Protein AF-A0AA39SUR6-F1 (afdb_monomer)

Nearest PDB structures (foldseek):
  2zfd-assembly1_A  TM=9.553E-01  e=1.545E-02  Arabidopsis thaliana

Organism: Acer saccharum (NCBI:txid4024)

Secondary structure (DSSP, 8-state):
---------------S----SHHHHHHHHHHHHHHHHHHHHHHHHHHTTS---------HHHHHHHHHTSSS-HHHHHHHHHHHHHHTTSS--SSS--HHHHHHHHHS-S-S--TTGGG-

Radius of gyration: 25.9 Å; Cα contacts (8 Å, |Δi|>4): 56; chains: 1; bounding box: 43×63×57 Å

InterPro domains:
  IPR011992 EF-hand domain pair [SSF47473] (65-110)
  IPR045198 Calcineurin B-like [PTHR23056] (44-120)

Structure (mmCIF, N/CA/C/O backbone):
data_AF-A0AA39SUR6-F1
#
_entry.id   AF-A0AA39SUR6-F1
#
loop_
_atom_site.group_PDB
_atom_site.id
_atom_site.type_symbol
_atom_site.label_atom_id
_atom_site.label_alt_id
_atom_site.label_comp_id
_atom_site.label_asym_id
_atom_sit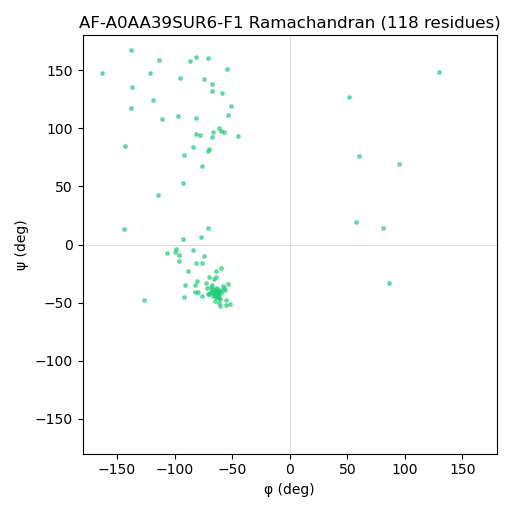e.label_entity_id
_atom_site.label_seq_id
_atom_site.pdbx_PDB_ins_code
_atom_site.Cartn_x
_atom_site.Cartn_y
_atom_site.Cartn_z
_atom_site.occupancy
_atom_site.B_iso_or_equiv
_atom_site.auth_seq_id
_atom_site.auth_comp_id
_atom_site.auth_asym_id
_atom_site.auth_atom_id
_atom_site.pdbx_PDB_model_num
ATOM 1 N N . MET A 1 1 ? -22.211 21.798 -31.154 1.00 34.69 1 MET A N 1
ATOM 2 C CA . MET A 1 1 ? -21.613 21.281 -29.903 1.00 34.69 1 MET A CA 1
ATOM 3 C C . MET A 1 1 ? -20.337 20.524 -30.267 1.00 34.69 1 MET A C 1
ATOM 5 O O . MET A 1 1 ? -20.265 19.318 -30.108 1.00 34.69 1 MET A O 1
ATOM 9 N N . ASP A 1 2 ? -19.435 21.100 -31.057 1.00 33.09 2 ASP A N 1
ATOM 10 C CA . ASP A 1 2 ? -18.495 22.212 -30.775 1.00 33.09 2 ASP A CA 1
ATOM 11 C C . ASP A 1 2 ? -17.136 21.639 -30.361 1.00 33.09 2 ASP A C 1
ATOM 13 O O . ASP A 1 2 ? -16.712 21.722 -29.213 1.00 33.09 2 ASP A O 1
ATOM 17 N N . SER A 1 3 ? -16.451 21.021 -31.323 1.00 35.50 3 SER A N 1
ATOM 18 C CA . SER A 1 3 ? -15.048 20.633 -31.186 1.00 35.50 3 SER A CA 1
ATOM 19 C C . SER A 1 3 ? -14.188 21.770 -31.723 1.00 35.50 3 SER A C 1
ATOM 21 O O . SER A 1 3 ? -13.699 21.729 -32.851 1.00 35.50 3 SER A O 1
ATOM 23 N N . ALA A 1 4 ? -14.052 22.822 -30.915 1.00 38.03 4 ALA A N 1
ATOM 24 C CA . ALA A 1 4 ? -13.029 23.833 -31.115 1.00 38.03 4 ALA A CA 1
ATOM 25 C C . ALA A 1 4 ? -11.671 23.168 -30.870 1.00 38.03 4 ALA A C 1
ATOM 27 O O . ALA A 1 4 ? -11.225 22.993 -29.737 1.00 38.03 4 ALA A O 1
ATOM 28 N N . ILE A 1 5 ? -11.044 22.747 -31.966 1.00 45.00 5 ILE A N 1
ATOM 29 C CA . ILE A 1 5 ? -9.604 22.544 -32.048 1.00 45.00 5 ILE A CA 1
ATOM 30 C C . ILE A 1 5 ? -9.009 23.898 -31.672 1.00 45.00 5 ILE A C 1
ATOM 32 O O . ILE A 1 5 ? -8.990 24.822 -32.483 1.00 45.00 5 ILE A O 1
ATOM 36 N N . ASN A 1 6 ? -8.629 24.047 -30.403 1.00 42.91 6 ASN A N 1
ATOM 37 C CA . ASN A 1 6 ? -7.922 25.223 -29.933 1.00 42.91 6 ASN A CA 1
ATOM 38 C C . ASN A 1 6 ? -6.549 25.200 -30.593 1.00 42.91 6 ASN A C 1
ATOM 40 O O . ASN A 1 6 ? -5.602 24.580 -30.118 1.00 42.91 6 ASN A O 1
ATOM 44 N N . SER A 1 7 ? -6.503 25.869 -31.737 1.00 41.19 7 SER A N 1
ATOM 45 C CA . SER A 1 7 ? -5.333 26.421 -32.380 1.00 41.19 7 SER A CA 1
ATOM 46 C C . SER A 1 7 ? -4.489 27.141 -31.333 1.00 41.19 7 SER A C 1
ATOM 48 O O . SER A 1 7 ? -4.691 28.321 -31.054 1.00 41.19 7 SER A O 1
ATOM 50 N N . PHE A 1 8 ? -3.517 26.432 -30.763 1.00 42.78 8 PHE A N 1
ATOM 51 C CA . PHE A 1 8 ? -2.367 27.053 -30.123 1.00 42.78 8 PHE A CA 1
ATOM 52 C C . PHE A 1 8 ? -1.425 27.524 -31.232 1.00 42.78 8 PHE A C 1
ATOM 54 O O . PHE A 1 8 ? -0.333 27.012 -31.451 1.00 42.78 8 PHE A O 1
ATOM 61 N N . THR A 1 9 ? -1.887 28.529 -31.977 1.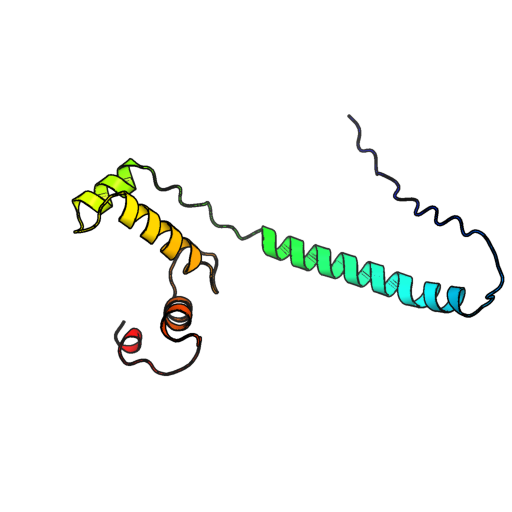00 37.56 9 THR A N 1
ATOM 62 C CA . THR A 1 9 ? -1.005 29.451 -32.681 1.00 37.56 9 THR A CA 1
ATOM 63 C C . THR A 1 9 ? -0.140 30.115 -31.621 1.00 37.56 9 THR A C 1
ATOM 65 O O . THR A 1 9 ? -0.573 31.048 -30.943 1.00 37.56 9 THR A O 1
ATOM 68 N N . PHE A 1 10 ? 1.073 29.600 -31.440 1.00 38.97 10 PHE A N 1
ATOM 69 C CA . PHE A 1 10 ? 2.097 30.226 -30.618 1.00 38.97 10 PHE A CA 1
ATOM 70 C C . PHE A 1 10 ? 2.569 31.497 -31.337 1.00 38.97 10 PHE A C 1
ATOM 72 O O . PHE A 1 10 ? 3.545 31.507 -32.083 1.00 38.97 10 PHE A O 1
ATOM 79 N N . SER A 1 11 ? 1.807 32.578 -31.164 1.00 35.69 11 SER A N 1
ATOM 80 C CA . SER A 1 11 ? 2.176 33.928 -31.585 1.00 35.69 11 SER A CA 1
ATOM 81 C C . SER A 1 11 ? 3.291 34.439 -30.673 1.00 35.69 11 SER A C 1
ATOM 83 O O . SER A 1 11 ? 3.046 35.191 -29.731 1.00 35.69 11 SER A O 1
ATOM 85 N N . TRP A 1 12 ? 4.530 34.028 -30.941 1.00 36.09 12 TRP A N 1
ATOM 86 C CA . TRP A 1 12 ? 5.703 34.672 -30.358 1.00 36.09 12 TRP A CA 1
ATOM 87 C C . TRP A 1 12 ? 6.065 35.892 -31.203 1.00 36.09 12 TRP A C 1
ATOM 89 O O . TRP A 1 12 ? 6.881 35.834 -32.122 1.00 36.09 12 TRP A O 1
ATOM 99 N N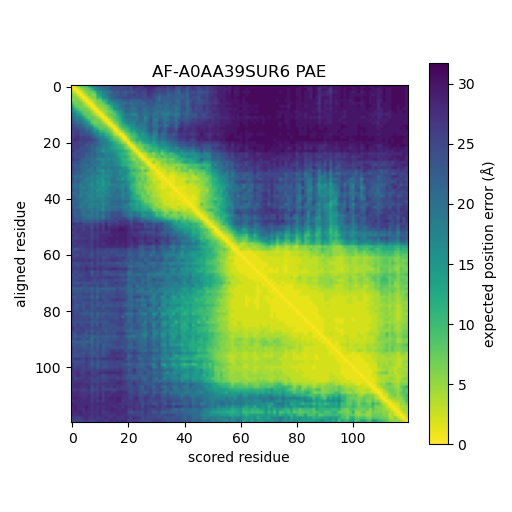 . GLN A 1 13 ? 5.396 37.011 -30.928 1.00 34.41 13 GLN A N 1
ATOM 100 C CA . GLN A 1 13 ? 5.734 38.288 -31.538 1.00 34.41 13 GLN A CA 1
ATOM 101 C C . GLN A 1 13 ? 6.961 38.856 -30.818 1.00 34.41 13 GLN A C 1
ATOM 103 O O . GLN A 1 13 ? 6.869 39.470 -29.758 1.00 34.41 13 GLN A O 1
ATOM 108 N N . SER A 1 14 ? 8.132 38.571 -31.388 1.00 34.06 14 SER A N 1
ATOM 109 C CA . SER A 1 14 ? 9.414 39.162 -31.014 1.00 34.06 14 SER A CA 1
ATOM 110 C C . SER A 1 14 ? 9.385 40.682 -31.164 1.00 34.06 14 SER A C 1
ATOM 112 O O . SER A 1 14 ? 9.076 41.190 -32.240 1.00 34.06 14 SER A O 1
ATOM 114 N N . SER A 1 15 ? 9.818 41.398 -30.128 1.00 30.12 15 SER A N 1
ATOM 115 C CA . SER A 1 15 ? 10.215 42.803 -30.239 1.00 30.12 15 SER A CA 1
ATOM 116 C C . SER A 1 15 ? 11.725 42.927 -30.032 1.00 30.12 15 SER A C 1
ATOM 118 O O . SER A 1 15 ? 12.189 42.768 -28.910 1.00 30.12 15 SER A O 1
ATOM 120 N N . SER A 1 16 ? 12.426 43.214 -31.143 1.00 36.56 16 SER A N 1
ATOM 121 C CA . SER A 1 16 ? 13.734 43.896 -31.305 1.00 36.56 16 SER A CA 1
ATOM 122 C C . SER A 1 16 ? 14.943 43.413 -30.477 1.00 36.56 16 SER A C 1
ATOM 124 O O . SER A 1 16 ? 14.906 43.426 -29.259 1.00 36.56 16 SER A O 1
ATOM 126 N N . SER A 1 17 ? 16.125 43.082 -31.014 1.00 31.67 17 SER A N 1
ATOM 127 C CA . SER A 1 17 ? 16.733 43.310 -32.331 1.00 31.67 17 SER A CA 1
ATOM 128 C C . SER A 1 17 ? 17.932 42.360 -32.528 1.00 31.67 17 SER A C 1
ATOM 130 O O . SER A 1 17 ? 18.668 42.084 -31.586 1.00 31.67 17 SER A O 1
ATOM 132 N N . SER A 1 18 ? 18.162 41.945 -33.777 1.00 42.28 18 SER A N 1
ATOM 133 C CA . SER A 1 18 ? 19.462 41.536 -34.348 1.00 42.28 18 SER A CA 1
ATOM 134 C C . SER A 1 18 ? 20.217 40.341 -33.729 1.00 42.28 18 SER A C 1
ATOM 136 O O . SER A 1 18 ? 21.279 40.499 -33.137 1.00 42.28 18 SER A O 1
ATOM 138 N N . SER A 1 19 ? 19.763 39.115 -34.011 1.00 43.38 19 SER A N 1
ATOM 139 C CA . SER A 1 19 ? 20.635 37.925 -34.077 1.00 43.38 19 SER A CA 1
ATOM 140 C C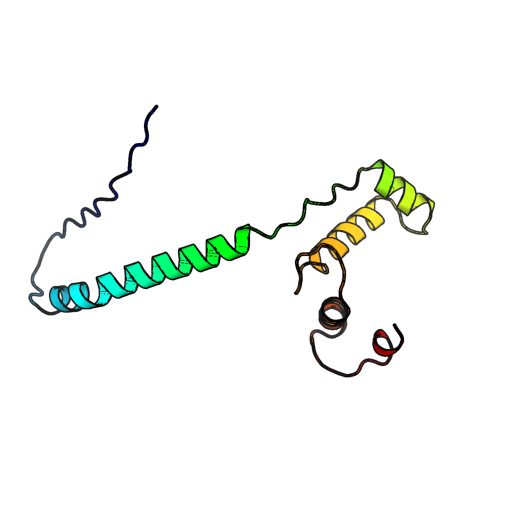 . SER A 1 19 ? 20.161 36.999 -35.201 1.00 43.38 19 SER A C 1
ATOM 142 O O . SER A 1 19 ? 19.340 36.097 -35.044 1.00 43.38 19 SER A O 1
ATOM 144 N N . THR A 1 20 ? 20.627 37.294 -36.409 1.00 41.44 20 THR A N 1
ATOM 145 C CA . THR A 1 20 ? 20.292 36.542 -37.612 1.00 41.44 20 THR A CA 1
ATOM 146 C C . THR A 1 20 ? 21.046 35.198 -37.635 1.00 41.44 20 THR A C 1
ATOM 148 O O . THR A 1 20 ? 22.219 35.100 -37.285 1.00 41.44 20 THR A O 1
ATOM 151 N N . ILE A 1 21 ? 20.359 34.157 -38.121 1.00 49.50 21 ILE A N 1
ATOM 152 C CA . ILE A 1 21 ? 20.874 32.867 -38.634 1.00 49.50 21 ILE A CA 1
ATOM 153 C C . ILE A 1 21 ? 21.125 31.731 -37.619 1.00 49.50 21 ILE A C 1
ATOM 155 O O . ILE A 1 21 ? 20.904 30.575 -37.986 1.00 49.50 21 ILE A O 1
ATOM 159 N N . LEU A 1 22 ? 21.525 31.989 -36.367 1.00 46.38 22 LEU A N 1
ATOM 160 C CA . LEU A 1 22 ? 21.772 30.884 -35.418 1.00 46.38 22 LEU A CA 1
ATOM 161 C C . LEU A 1 22 ? 20.474 30.339 -34.798 1.00 46.38 22 LEU A C 1
ATOM 163 O O . LEU A 1 22 ? 20.290 29.132 -34.705 1.00 46.38 22 LEU A O 1
ATOM 167 N N . SER A 1 23 ? 19.537 31.217 -34.450 1.00 52.91 23 SER A N 1
ATOM 168 C CA . SER A 1 23 ? 18.252 30.860 -33.834 1.00 52.91 23 SER A CA 1
ATOM 169 C C . SER A 1 23 ? 17.291 30.135 -34.788 1.00 52.91 23 SER A C 1
ATOM 171 O O . SER A 1 23 ? 16.495 29.312 -34.344 1.00 52.91 23 SER A O 1
ATOM 173 N N . SER A 1 24 ? 17.389 30.368 -36.103 1.00 54.72 24 SER A N 1
ATOM 174 C CA . SER A 1 24 ? 16.472 29.789 -37.100 1.00 54.72 24 SER A CA 1
ATOM 175 C C . SER A 1 24 ? 16.821 28.360 -37.523 1.00 54.72 24 SER A C 1
ATOM 177 O O . SER A 1 24 ? 15.925 27.554 -37.758 1.00 54.72 24 SER A O 1
ATOM 179 N N . LYS A 1 25 ? 18.113 28.020 -37.590 1.00 52.06 25 LYS A N 1
ATOM 180 C CA . LYS A 1 25 ? 18.584 26.669 -37.954 1.00 52.06 25 LYS A CA 1
ATOM 181 C C . LYS A 1 25 ? 18.518 25.688 -36.793 1.00 52.06 25 LYS A C 1
ATOM 183 O O . LYS A 1 25 ? 18.290 24.501 -36.991 1.00 52.06 25 LYS A O 1
ATOM 188 N N . VAL A 1 26 ? 18.699 26.203 -35.582 1.00 59.34 26 VAL A N 1
ATOM 189 C CA . VAL A 1 26 ? 18.490 25.460 -34.340 1.00 59.34 26 VAL A CA 1
ATOM 190 C C . VAL A 1 26 ? 16.996 25.110 -34.253 1.00 59.34 26 VAL A C 1
ATOM 192 O O . VAL A 1 26 ? 16.648 23.939 -34.158 1.00 59.34 26 VAL A O 1
ATOM 195 N N . CYS A 1 27 ? 16.097 26.074 -34.473 1.00 58.22 27 CYS A N 1
ATOM 196 C CA . CYS A 1 27 ? 14.653 25.825 -34.454 1.00 58.22 27 CYS A CA 1
ATOM 197 C C . CYS A 1 27 ? 14.210 24.705 -35.423 1.00 58.22 27 CYS A C 1
ATOM 199 O O . CYS A 1 27 ? 13.550 23.764 -34.996 1.00 58.22 27 CYS A O 1
ATOM 201 N N . SER A 1 28 ? 14.653 24.700 -36.687 1.00 60.44 28 SER A N 1
ATOM 202 C CA . SER A 1 28 ? 14.237 23.658 -37.649 1.00 60.44 28 SER A CA 1
ATOM 203 C C . SER A 1 28 ? 14.693 22.235 -37.296 1.00 60.44 28 SER A C 1
ATOM 205 O O . SER A 1 28 ? 14.094 21.273 -37.765 1.00 60.44 28 SER A O 1
ATOM 207 N N . VAL A 1 29 ? 15.755 22.092 -36.498 1.00 69.06 29 VAL A N 1
ATOM 208 C CA . VAL A 1 29 ? 16.285 20.785 -36.070 1.00 69.06 29 VAL A CA 1
ATOM 209 C C . VAL A 1 29 ? 15.651 20.328 -34.756 1.00 69.06 29 VAL A C 1
ATOM 211 O O . VAL A 1 29 ? 15.412 19.137 -34.579 1.00 69.06 29 VAL A O 1
ATOM 214 N N . PHE A 1 30 ? 15.346 21.255 -33.845 1.00 66.75 30 PHE A N 1
ATOM 215 C CA . PHE A 1 30 ? 14.804 20.927 -32.524 1.00 66.75 30 PHE A CA 1
ATOM 216 C C . PHE A 1 30 ? 13.270 20.829 -32.488 1.00 66.75 30 PHE A C 1
ATOM 218 O O . PHE A 1 30 ? 12.749 20.107 -31.644 1.00 66.75 30 PHE A O 1
ATOM 225 N N . LEU A 1 31 ? 12.546 21.458 -33.423 1.00 72.00 31 LEU A N 1
ATOM 226 C CA . LEU A 1 31 ? 11.088 21.314 -33.560 1.00 72.00 31 LEU A CA 1
ATOM 227 C C . LEU A 1 31 ? 10.609 19.856 -33.727 1.00 72.00 31 LEU A C 1
ATOM 229 O O . LEU A 1 31 ? 9.780 19.433 -32.923 1.00 72.00 31 LEU A O 1
ATOM 233 N N . PRO A 1 32 ? 11.141 19.043 -34.667 1.00 78.00 32 PRO A N 1
ATOM 234 C CA . PRO A 1 32 ? 10.701 17.651 -34.798 1.00 78.00 32 PRO A CA 1
ATOM 235 C C . PRO A 1 32 ? 11.067 16.810 -33.568 1.00 78.00 32 PRO A C 1
ATOM 237 O O . PRO A 1 32 ? 10.363 15.869 -33.222 1.00 78.00 32 PRO A O 1
ATOM 240 N N . ILE A 1 33 ? 12.158 17.158 -32.877 1.00 81.06 33 ILE A N 1
ATOM 241 C CA . ILE A 1 33 ? 12.582 16.470 -31.654 1.00 81.06 33 ILE A CA 1
ATOM 242 C C . ILE A 1 33 ? 11.593 16.748 -30.513 1.00 81.06 33 ILE A C 1
ATOM 244 O O . ILE A 1 33 ? 11.253 15.824 -29.782 1.00 81.06 33 ILE A O 1
ATOM 248 N N . LEU A 1 34 ? 11.098 17.982 -30.370 1.00 79.50 34 LEU A N 1
ATOM 249 C CA . LEU A 1 34 ? 10.102 18.334 -29.352 1.00 79.50 34 LEU A CA 1
ATOM 250 C C . LEU A 1 34 ? 8.748 17.662 -29.607 1.00 79.50 34 LEU A C 1
ATOM 252 O O . LEU A 1 34 ? 8.171 17.130 -28.665 1.00 79.50 34 LEU A O 1
ATOM 256 N N . GLU A 1 35 ? 8.288 17.594 -30.859 1.00 78.12 35 GLU A N 1
ATOM 257 C CA . GLU A 1 35 ? 7.056 16.869 -31.214 1.00 78.12 35 GLU A CA 1
ATOM 258 C C . GLU A 1 35 ? 7.167 15.366 -30.917 1.00 78.12 35 GLU A C 1
ATOM 260 O O . GLU A 1 35 ? 6.246 14.769 -30.361 1.00 78.12 35 GLU A O 1
ATOM 265 N N . ILE A 1 36 ? 8.316 14.750 -31.222 1.00 84.75 36 ILE A N 1
ATOM 266 C CA . ILE A 1 36 ? 8.582 13.344 -30.882 1.00 84.75 36 ILE A CA 1
ATOM 267 C C . ILE A 1 36 ? 8.614 13.149 -29.363 1.00 84.75 36 ILE A C 1
ATOM 269 O O . ILE A 1 36 ? 8.088 12.155 -28.869 1.00 84.75 36 ILE A O 1
ATOM 273 N N . ILE A 1 37 ? 9.220 14.075 -28.614 1.00 84.88 37 ILE A N 1
ATOM 274 C CA . ILE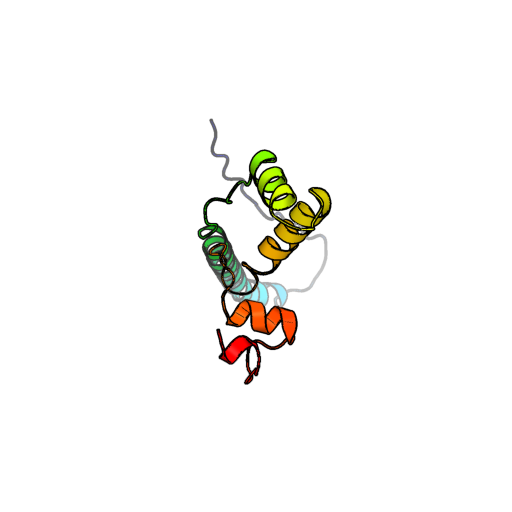 A 1 37 ? 9.252 14.022 -27.148 1.00 84.88 37 ILE A CA 1
ATOM 275 C C . ILE A 1 37 ? 7.838 14.152 -26.575 1.00 84.88 37 ILE A C 1
ATOM 277 O O . ILE A 1 37 ? 7.498 13.398 -25.668 1.00 84.88 37 ILE A O 1
ATOM 281 N N . GLU A 1 38 ? 6.998 15.044 -27.096 1.00 79.75 38 GLU A N 1
ATOM 282 C CA . GLU A 1 38 ? 5.609 15.192 -26.651 1.00 79.75 38 GLU A CA 1
ATOM 283 C C . GLU A 1 38 ? 4.754 13.967 -26.986 1.00 79.75 38 GLU A C 1
ATOM 285 O O . GLU A 1 38 ? 4.045 13.487 -26.105 1.00 79.75 38 GLU A O 1
ATOM 290 N N . ASP A 1 39 ? 4.859 13.399 -28.194 1.00 81.12 39 ASP A N 1
ATOM 291 C CA . ASP A 1 39 ? 4.162 12.151 -28.554 1.00 81.12 39 ASP A CA 1
ATOM 292 C C . ASP A 1 39 ? 4.657 10.978 -27.698 1.00 81.12 39 ASP A C 1
ATOM 294 O O . ASP A 1 39 ? 3.868 10.169 -27.208 1.00 81.12 39 ASP A O 1
ATOM 298 N N . PHE A 1 40 ? 5.963 10.910 -27.434 1.00 82.38 40 PHE A N 1
ATOM 299 C CA . PHE A 1 40 ? 6.547 9.907 -26.551 1.00 82.38 40 PHE A CA 1
ATOM 300 C C . PHE A 1 40 ? 6.052 10.062 -25.108 1.00 82.38 40 PHE A C 1
ATOM 302 O O . PHE A 1 40 ? 5.640 9.077 -24.495 1.00 82.38 40 PHE A O 1
ATOM 309 N N . ILE A 1 41 ? 6.013 11.286 -24.573 1.00 82.00 41 ILE A N 1
ATOM 310 C CA . ILE A 1 41 ? 5.443 11.584 -23.253 1.00 82.00 41 ILE A CA 1
ATOM 311 C C . ILE A 1 41 ? 3.951 11.247 -23.234 1.00 82.00 41 ILE A C 1
ATOM 313 O O . ILE A 1 41 ? 3.493 10.623 -22.282 1.00 82.00 41 ILE A O 1
ATOM 317 N N . PHE A 1 42 ? 3.189 11.592 -24.271 1.00 75.50 42 PHE A N 1
ATOM 318 C CA . PHE A 1 42 ? 1.756 11.313 -24.356 1.00 75.50 42 PHE A CA 1
ATOM 319 C C . PHE A 1 42 ? 1.470 9.809 -24.399 1.00 75.50 42 PHE A C 1
ATOM 321 O O . PHE A 1 42 ? 0.586 9.330 -23.689 1.00 75.50 42 PHE A O 1
ATOM 328 N N . ARG A 1 43 ? 2.263 9.035 -25.151 1.00 75.69 43 ARG A N 1
ATOM 329 C CA . ARG A 1 43 ? 2.208 7.563 -25.155 1.00 75.69 43 ARG A CA 1
ATOM 330 C C . ARG A 1 43 ? 2.574 6.976 -23.799 1.00 75.69 43 ARG A C 1
ATOM 332 O O . ARG A 1 43 ? 1.866 6.094 -23.32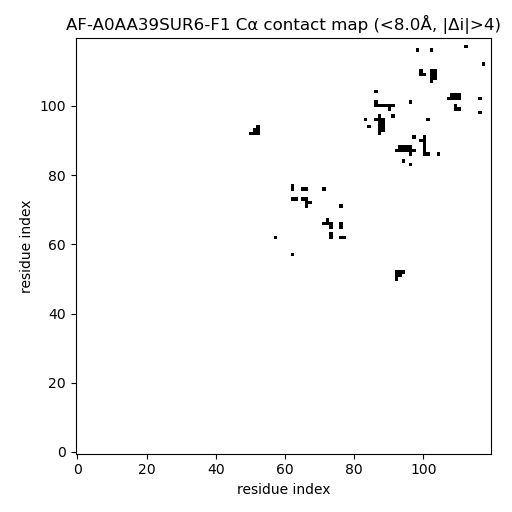5 1.00 75.69 43 ARG A O 1
ATOM 339 N N . LEU A 1 44 ? 3.632 7.471 -23.155 1.00 72.50 44 LEU A N 1
ATOM 340 C CA . LEU A 1 44 ? 4.007 7.039 -21.807 1.00 72.50 44 LEU A CA 1
ATOM 341 C C . LEU A 1 44 ? 2.876 7.332 -20.808 1.00 72.50 44 LEU A C 1
ATOM 343 O O . LEU A 1 44 ? 2.396 6.418 -20.144 1.00 72.50 44 LEU A O 1
ATOM 347 N N . VAL A 1 45 ? 2.387 8.571 -20.745 1.00 69.94 45 VAL A N 1
ATOM 348 C CA . VAL A 1 45 ? 1.307 9.005 -19.839 1.00 69.94 45 VAL A CA 1
ATOM 349 C C . VAL A 1 45 ? -0.005 8.261 -20.116 1.00 69.94 45 VAL A C 1
ATOM 351 O O . VAL A 1 45 ? -0.704 7.891 -19.171 1.00 69.94 45 VAL A O 1
ATOM 354 N N . GLY A 1 46 ? -0.321 7.993 -21.386 1.00 60.91 46 GLY A N 1
ATOM 355 C CA . GLY A 1 46 ? -1.477 7.198 -21.802 1.00 60.91 46 GLY A CA 1
ATOM 356 C C . GLY A 1 46 ? -1.387 5.736 -21.358 1.00 60.91 46 GLY A C 1
ATOM 357 O O . GLY A 1 46 ? -2.378 5.177 -20.889 1.00 60.91 46 GLY A O 1
ATOM 358 N N . CYS A 1 47 ? -0.193 5.136 -21.409 1.00 57.66 47 CYS A N 1
ATOM 359 C CA . CYS A 1 47 ? 0.048 3.782 -20.905 1.00 57.66 47 CYS A CA 1
ATOM 360 C C . CYS A 1 47 ? -0.069 3.690 -19.374 1.00 57.66 47 CYS A C 1
ATOM 362 O O . CYS A 1 47 ? -0.588 2.699 -18.865 1.00 57.66 47 CYS A O 1
ATOM 364 N N . PHE A 1 48 ? 0.333 4.725 -18.629 1.00 56.47 48 PHE A N 1
ATOM 365 C CA . PHE A 1 48 ? 0.212 4.737 -17.163 1.00 56.47 48 PHE A CA 1
ATOM 366 C C . PHE A 1 48 ? -1.227 4.946 -16.651 1.00 56.47 48 PHE A C 1
ATOM 368 O O . PHE A 1 48 ? -1.473 4.789 -15.456 1.00 56.47 48 PHE A O 1
ATOM 375 N N . HIS A 1 49 ? -2.191 5.287 -17.516 1.00 54.22 49 HIS A N 1
ATOM 376 C CA . HIS A 1 49 ? -3.570 5.583 -17.102 1.00 54.22 49 HIS A CA 1
ATOM 377 C C . HIS A 1 49 ? -4.557 4.412 -17.219 1.00 54.22 49 HIS A C 1
ATOM 379 O O . HIS A 1 49 ? -5.652 4.504 -16.660 1.00 54.22 49 HIS A O 1
ATOM 385 N N . LEU A 1 50 ? -4.211 3.326 -17.922 1.00 52.59 50 LEU A N 1
ATOM 386 C CA . LEU A 1 50 ? -5.194 2.301 -18.307 1.00 52.59 50 LEU A CA 1
ATOM 387 C C . LEU A 1 50 ? -5.291 1.086 -17.378 1.00 52.59 50 LEU A C 1
ATOM 389 O O . LEU A 1 50 ? -6.227 0.305 -17.513 1.00 52.59 50 LEU A O 1
ATOM 393 N N . HIS A 1 51 ? -4.379 0.937 -16.419 1.00 53.78 51 HIS A N 1
ATOM 394 C CA . HIS A 1 51 ? -4.350 -0.224 -15.530 1.00 53.78 51 HIS A CA 1
ATOM 395 C C . HIS A 1 51 ? -4.633 0.145 -14.075 1.00 53.78 51 HIS A C 1
ATOM 397 O O . HIS A 1 51 ? -3.991 -0.365 -13.172 1.00 53.78 51 HIS A O 1
ATOM 403 N N . ARG A 1 52 ? -5.614 1.021 -13.821 1.00 56.41 52 ARG A N 1
ATOM 404 C CA . ARG A 1 52 ? -6.187 1.074 -12.472 1.00 56.41 52 ARG A CA 1
ATOM 405 C C . ARG A 1 52 ? -7.210 -0.046 -12.346 1.00 56.41 52 ARG A C 1
ATOM 407 O O . ARG A 1 52 ? -8.277 0.076 -12.957 1.00 56.41 52 ARG A O 1
ATOM 414 N N . PRO A 1 53 ? -6.945 -1.109 -11.570 1.00 56.91 53 PRO A N 1
ATOM 415 C CA . PRO A 1 53 ? -7.995 -2.039 -11.203 1.00 56.91 53 PRO A CA 1
ATOM 416 C C . PRO A 1 53 ? -9.140 -1.255 -10.546 1.00 56.91 53 PRO A C 1
ATOM 418 O O . PRO A 1 53 ? -8.918 -0.180 -9.963 1.00 56.91 53 PRO A O 1
ATOM 421 N N . PRO A 1 54 ? -10.388 -1.738 -10.665 1.00 57.50 54 PRO A N 1
ATOM 422 C CA . PRO A 1 54 ? -11.515 -1.117 -9.990 1.00 57.50 54 PRO A CA 1
ATOM 423 C C . PRO A 1 54 ? -11.149 -0.941 -8.517 1.00 57.50 54 PRO A C 1
ATOM 425 O O . PRO A 1 54 ? -10.829 -1.908 -7.831 1.00 57.50 54 PRO A O 1
ATOM 428 N N . LYS A 1 55 ? -11.135 0.314 -8.047 1.00 61.41 55 LYS A N 1
ATOM 429 C CA . LYS A 1 55 ? -10.819 0.626 -6.650 1.00 61.41 55 LYS A CA 1
ATOM 430 C C . LYS A 1 55 ? -11.753 -0.207 -5.780 1.00 61.41 55 LYS A C 1
ATOM 432 O O . LYS A 1 55 ? -12.956 0.058 -5.786 1.00 61.41 55 LYS A O 1
ATOM 437 N N . HIS A 1 56 ? -11.209 -1.183 -5.057 1.00 64.00 56 HIS A N 1
ATOM 438 C CA . HIS A 1 56 ? -11.968 -1.944 -4.077 1.00 64.00 56 HIS A CA 1
ATOM 439 C C . HIS A 1 56 ? -12.456 -0.950 -3.019 1.00 64.00 56 HIS A C 1
ATOM 441 O O . HIS A 1 56 ? -11.685 -0.447 -2.199 1.00 64.00 56 HIS A O 1
ATOM 447 N N . ARG A 1 57 ? -13.723 -0.541 -3.124 1.00 70.62 57 ARG A N 1
ATOM 448 C CA . ARG A 1 57 ? -14.336 0.392 -2.181 1.00 70.62 57 ARG A CA 1
ATOM 449 C C . ARG A 1 57 ? -14.768 -0.421 -0.975 1.00 70.62 57 ARG A C 1
ATOM 451 O O . ARG A 1 57 ? -15.841 -1.008 -0.986 1.00 70.62 57 ARG A O 1
ATOM 458 N N . TYR A 1 58 ? -13.912 -0.459 0.037 1.00 81.06 58 TYR A N 1
ATOM 459 C CA . TYR A 1 58 ? -14.301 -0.957 1.349 1.00 81.06 58 TYR A CA 1
ATOM 460 C C . TYR A 1 58 ? -15.319 -0.002 1.965 1.00 81.06 58 TYR A C 1
ATOM 462 O O . TYR A 1 58 ? -15.136 1.219 1.948 1.00 81.06 58 TYR A O 1
ATOM 470 N N . THR A 1 59 ? -16.407 -0.564 2.472 1.00 88.75 59 THR A N 1
ATOM 471 C CA . THR A 1 59 ? -17.459 0.179 3.162 1.00 88.75 59 THR A CA 1
ATOM 472 C C . THR A 1 59 ? -17.099 0.302 4.641 1.00 88.75 59 THR A C 1
ATOM 474 O O . THR A 1 59 ? -16.346 -0.505 5.182 1.00 88.75 59 THR A O 1
ATOM 477 N N . PHE A 1 60 ? -17.661 1.295 5.334 1.00 89.19 60 PHE A N 1
ATOM 478 C CA . PHE A 1 60 ? -17.497 1.444 6.785 1.00 89.19 60 PHE A CA 1
ATOM 479 C C . PHE A 1 60 ? -17.871 0.166 7.562 1.00 89.19 60 PHE A C 1
ATOM 481 O O . PHE A 1 60 ? -17.224 -0.163 8.551 1.00 89.19 60 PHE A O 1
ATOM 488 N N . SER A 1 61 ? -18.868 -0.589 7.086 1.00 91.44 61 SER A N 1
ATOM 489 C CA . SER A 1 61 ? -19.244 -1.894 7.644 1.00 91.44 61 SER A CA 1
ATOM 490 C C . SER A 1 61 ? -18.100 -2.906 7.618 1.00 91.44 61 SER A C 1
ATOM 492 O O . SER A 1 61 ? -17.926 -3.645 8.583 1.00 91.44 61 SER A O 1
ATOM 494 N N . ASP A 1 62 ? -17.304 -2.9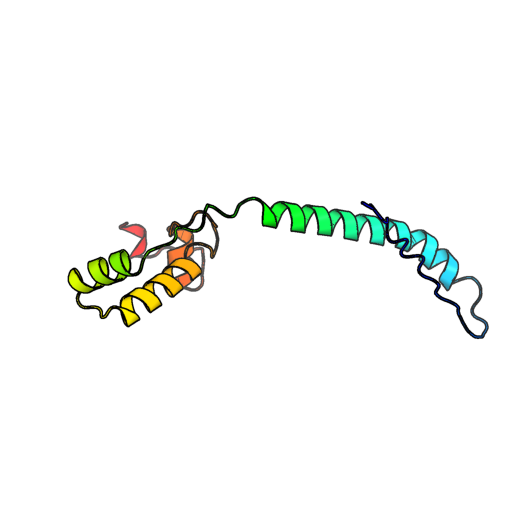13 6.549 1.00 93.25 62 ASP A N 1
ATOM 495 C CA . ASP A 1 62 ? -16.200 -3.857 6.370 1.00 93.25 62 ASP A CA 1
ATOM 496 C C . ASP A 1 62 ? -15.062 -3.515 7.338 1.00 93.25 62 ASP A C 1
ATOM 498 O O . ASP A 1 62 ? -14.514 -4.395 8.002 1.00 93.25 62 ASP A O 1
ATOM 502 N N . LEU A 1 63 ? -14.762 -2.217 7.484 1.00 93.69 63 LEU A N 1
ATOM 503 C CA . LEU A 1 63 ? -13.791 -1.718 8.464 1.00 93.69 63 LEU A CA 1
ATOM 504 C C . LEU A 1 63 ? -14.233 -2.037 9.896 1.00 93.69 63 LEU A C 1
ATOM 506 O O . LEU A 1 63 ? -13.423 -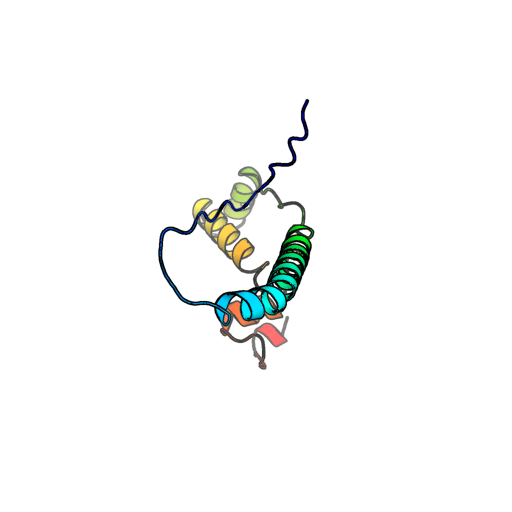2.481 10.706 1.00 93.69 63 LEU A O 1
ATOM 510 N N . LEU A 1 64 ? -15.522 -1.857 10.199 1.00 95.44 64 LEU A N 1
ATOM 511 C CA . LEU A 1 64 ? -16.094 -2.180 11.504 1.00 95.44 64 LEU A CA 1
ATOM 512 C C . LEU A 1 64 ? -16.016 -3.684 11.799 1.00 95.44 64 LEU A C 1
ATOM 514 O O . LEU A 1 64 ? -15.685 -4.076 12.915 1.00 95.44 64 LEU A O 1
ATOM 518 N N . GLN A 1 65 ? -16.284 -4.533 10.806 1.00 96.50 65 GLN A N 1
ATOM 519 C CA . GLN A 1 65 ? -16.175 -5.984 10.949 1.00 96.50 65 GLN A CA 1
ATOM 520 C C . GLN A 1 65 ? -14.725 -6.422 11.201 1.00 96.50 65 GLN A C 1
ATOM 522 O O . GLN A 1 65 ? -14.479 -7.250 12.076 1.00 96.50 65 GLN A O 1
ATOM 527 N N . LEU A 1 66 ? -13.762 -5.855 10.470 1.00 95.62 66 LEU A N 1
ATOM 528 C CA . LEU A 1 66 ? -12.328 -6.089 10.679 1.00 95.62 66 LEU A CA 1
ATOM 529 C C . LEU A 1 66 ? -11.870 -5.626 12.066 1.00 95.62 66 LEU A C 1
ATOM 531 O O . LEU A 1 66 ? -11.142 -6.352 12.742 1.00 95.62 66 LEU A O 1
ATOM 535 N N . ALA A 1 67 ? -12.331 -4.457 12.511 1.00 96.88 67 ALA A N 1
ATOM 536 C CA . ALA A 1 67 ? -12.047 -3.944 13.848 1.00 96.88 67 ALA A CA 1
ATOM 537 C C . ALA A 1 67 ? -12.609 -4.877 14.929 1.00 96.88 67 ALA A C 1
ATOM 539 O O . ALA A 1 67 ? -11.881 -5.274 15.824 1.00 96.88 67 ALA A O 1
ATOM 540 N N . ASN A 1 68 ? -13.858 -5.333 14.799 1.00 97.19 68 ASN A N 1
ATOM 541 C CA . ASN A 1 68 ? -14.468 -6.252 15.768 1.00 97.19 68 ASN A CA 1
ATOM 542 C C . ASN A 1 68 ? -13.777 -7.625 15.836 1.00 97.19 68 ASN A C 1
ATOM 544 O O . ASN A 1 68 ? -13.807 -8.275 16.878 1.00 97.19 68 ASN A O 1
ATOM 548 N N . ASN A 1 69 ? -13.166 -8.068 14.736 1.00 97.19 69 ASN A N 1
ATOM 549 C CA . ASN A 1 69 ? -12.457 -9.347 14.651 1.00 97.19 69 ASN A CA 1
ATOM 550 C C . ASN A 1 69 ? -10.956 -9.234 14.967 1.00 97.19 69 ASN A C 1
ATOM 552 O O . ASN A 1 69 ? -10.223 -10.213 14.823 1.00 97.19 69 ASN A O 1
ATOM 556 N N . SER A 1 70 ? -10.476 -8.055 15.361 1.00 96.31 70 SER A N 1
ATOM 557 C CA . SER A 1 70 ? -9.064 -7.791 15.624 1.00 96.31 70 SER A CA 1
ATOM 558 C C . SER A 1 70 ? -8.899 -6.949 16.897 1.00 96.31 70 SER A C 1
ATOM 560 O O . SER A 1 70 ? -9.872 -6.420 17.424 1.00 96.31 70 SER A O 1
ATOM 562 N N . PRO A 1 71 ? -7.681 -6.809 17.443 1.00 97.44 71 PRO A N 1
ATOM 563 C CA . PRO A 1 71 ? -7.441 -5.911 18.572 1.00 97.44 71 PRO A CA 1
ATOM 564 C C . PRO A 1 71 ? -7.376 -4.422 18.173 1.00 97.44 71 PRO A C 1
ATOM 566 O O . PRO A 1 71 ? -7.033 -3.597 19.015 1.00 97.44 71 PRO A O 1
ATOM 569 N N . PHE A 1 72 ? -7.659 -4.070 16.913 1.00 97.31 72 PHE A N 1
ATOM 570 C CA . PHE A 1 72 ? -7.551 -2.706 16.395 1.00 97.31 72 PHE A CA 1
ATOM 571 C C . PHE A 1 72 ? -8.889 -1.964 16.433 1.00 97.31 72 PHE A C 1
ATOM 573 O O . PHE A 1 72 ? -9.950 -2.512 16.141 1.00 97.31 72 PHE A O 1
ATOM 580 N N . THR A 1 73 ? -8.832 -0.669 16.722 1.00 97.12 73 THR A N 1
ATOM 581 C CA . THR A 1 73 ? -9.962 0.254 16.577 1.00 97.12 73 THR A CA 1
ATOM 582 C C . THR A 1 73 ? -10.279 0.520 15.102 1.00 97.12 73 THR A C 1
ATOM 584 O O . THR A 1 73 ? -9.430 0.364 14.228 1.00 97.12 73 THR A O 1
ATOM 587 N N . VAL A 1 74 ? -11.492 0.997 14.802 1.00 95.88 74 VAL A N 1
ATOM 588 C CA . VAL A 1 74 ? -11.905 1.316 13.417 1.00 95.88 74 VAL A CA 1
ATOM 589 C C . VAL A 1 74 ? -10.951 2.315 12.747 1.00 95.88 74 VAL A C 1
ATOM 591 O O . VAL A 1 74 ? -10.607 2.146 11.582 1.00 95.88 74 VAL A O 1
ATOM 594 N N . ASN A 1 75 ? -10.470 3.312 13.497 1.00 95.88 75 ASN A N 1
ATOM 595 C CA . ASN A 1 75 ? -9.526 4.311 12.994 1.00 95.88 75 ASN A CA 1
ATOM 596 C C . ASN A 1 75 ? -8.142 3.706 12.688 1.00 95.88 75 ASN A C 1
ATOM 598 O O . ASN A 1 75 ? -7.496 4.079 11.713 1.00 95.88 75 ASN A O 1
ATOM 602 N N . GLU A 1 76 ? -7.685 2.747 13.496 1.00 97.62 76 GLU A N 1
ATOM 603 C CA . GLU A 1 76 ? -6.447 2.012 13.217 1.00 97.62 76 GLU A CA 1
ATOM 604 C C . GLU A 1 76 ? -6.599 1.104 11.996 1.00 97.62 76 GLU A C 1
ATOM 606 O O . GLU A 1 76 ? -5.704 1.067 11.156 1.00 97.62 76 GLU A O 1
ATOM 611 N N . VAL A 1 77 ? -7.739 0.424 11.841 1.00 96.62 77 VAL A N 1
ATOM 612 C CA . VAL A 1 77 ? -8.035 -0.388 10.648 1.00 96.62 77 VAL A CA 1
ATOM 613 C C . VAL A 1 77 ? -8.077 0.479 9.387 1.00 96.62 77 VAL A C 1
ATOM 615 O O . VAL A 1 77 ? -7.536 0.087 8.354 1.00 96.62 77 VAL A O 1
ATOM 618 N N . GLU A 1 78 ? -8.657 1.676 9.459 1.00 94.69 78 GLU A N 1
ATOM 619 C CA . GLU A 1 78 ? -8.632 2.643 8.358 1.00 94.69 78 GLU A CA 1
ATOM 620 C C . GLU A 1 78 ? -7.199 3.083 8.018 1.00 94.69 78 GLU A C 1
ATOM 622 O O . GLU A 1 78 ? -6.803 3.060 6.849 1.00 94.69 78 GLU A O 1
ATOM 627 N N . ALA A 1 79 ? -6.383 3.397 9.029 1.00 96.31 79 ALA A N 1
ATOM 628 C CA . ALA A 1 79 ? -4.975 3.732 8.832 1.00 96.31 79 ALA A CA 1
ATOM 629 C C . ALA A 1 79 ? -4.177 2.565 8.213 1.00 96.31 79 ALA A C 1
ATOM 631 O O . ALA A 1 79 ? -3.362 2.780 7.310 1.00 96.31 79 ALA A O 1
ATOM 632 N N . LEU A 1 80 ? -4.438 1.324 8.639 1.00 95.69 80 LEU A N 1
ATOM 633 C CA . LEU A 1 80 ? -3.852 0.114 8.052 1.00 95.69 80 LEU A CA 1
ATOM 634 C C . LEU A 1 80 ? -4.295 -0.086 6.601 1.00 95.69 80 LEU A C 1
ATOM 636 O O . LEU A 1 80 ? -3.486 -0.495 5.772 1.00 95.69 80 LEU A O 1
ATOM 640 N N . HIS A 1 81 ? -5.542 0.236 6.265 1.00 93.00 81 HIS A N 1
ATOM 641 C CA . HIS A 1 81 ? -6.033 0.173 4.893 1.00 93.00 81 HIS A CA 1
ATOM 642 C C . HIS A 1 81 ? -5.366 1.227 3.989 1.00 93.00 8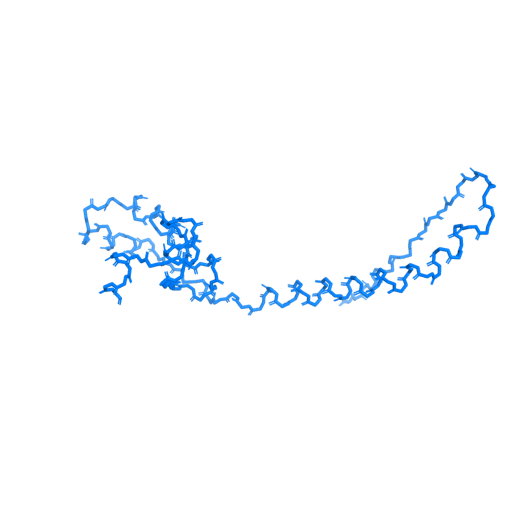1 HIS A C 1
ATOM 644 O O . HIS A 1 81 ? -5.022 0.921 2.844 1.00 93.00 81 HIS A O 1
ATOM 650 N N . GLU A 1 82 ? -5.116 2.447 4.475 1.00 92.88 82 GLU A N 1
ATOM 651 C CA . GLU A 1 82 ? -4.310 3.429 3.730 1.00 92.88 82 GLU A CA 1
ATOM 652 C C . GLU A 1 82 ? -2.868 2.959 3.527 1.00 92.88 82 GLU A C 1
ATOM 654 O O . GLU A 1 82 ? -2.319 3.092 2.427 1.00 92.88 82 GLU A O 1
ATOM 659 N N . LEU A 1 83 ? -2.265 2.353 4.552 1.00 94.00 83 LEU A N 1
ATOM 660 C CA . LEU A 1 83 ? -0.941 1.750 4.438 1.00 94.00 83 LEU A CA 1
ATOM 661 C C . LEU A 1 83 ? -0.935 0.621 3.401 1.00 94.00 83 LEU A C 1
ATOM 663 O O . LEU A 1 83 ? -0.103 0.644 2.497 1.00 94.00 83 LEU A O 1
ATOM 667 N N . PHE A 1 84 ? -1.881 -0.315 3.486 1.00 93.00 84 PHE A N 1
ATOM 668 C CA . PHE A 1 84 ? -2.058 -1.411 2.532 1.00 93.00 84 PHE A CA 1
ATOM 669 C C . PHE A 1 84 ? -2.129 -0.878 1.104 1.00 93.00 84 PHE A C 1
ATOM 671 O O . PHE A 1 84 ? -1.329 -1.272 0.263 1.00 93.00 84 PHE A O 1
ATOM 678 N N . LYS A 1 85 ? -2.999 0.108 0.861 1.00 90.50 85 LYS A N 1
ATOM 679 C CA . LYS A 1 85 ? -3.140 0.759 -0.443 1.00 90.50 85 LYS A CA 1
ATOM 680 C C . LYS A 1 85 ? -1.847 1.386 -0.937 1.00 90.50 85 LYS A C 1
ATOM 682 O O . LYS A 1 85 ? -1.642 1.429 -2.140 1.00 90.50 85 LYS A O 1
ATOM 687 N N . LYS A 1 86 ? -1.018 1.951 -0.059 1.00 90.62 86 LYS A N 1
ATOM 688 C CA . LYS A 1 86 ? 0.271 2.533 -0.452 1.00 90.62 86 LYS A CA 1
ATOM 689 C C . LYS A 1 86 ? 1.283 1.451 -0.830 1.00 90.62 86 LYS A C 1
ATOM 691 O O . LYS A 1 86 ? 2.067 1.668 -1.747 1.00 90.62 86 LYS A O 1
ATOM 696 N N . LEU A 1 87 ? 1.269 0.322 -0.124 1.00 91.88 87 LEU A N 1
ATOM 697 C CA . LEU A 1 87 ? 2.193 -0.789 -0.346 1.00 91.88 87 LEU A CA 1
ATOM 698 C C . LEU A 1 87 ? 1.834 -1.619 -1.583 1.00 91.88 87 LEU A C 1
ATOM 700 O O . LEU A 1 87 ? 2.720 -1.881 -2.386 1.00 91.88 87 LEU A O 1
ATOM 704 N N . SER A 1 88 ? 0.554 -1.948 -1.770 1.00 90.69 88 SER A N 1
ATOM 705 C CA . SER A 1 88 ? 0.006 -2.802 -2.844 1.00 90.69 88 SER A CA 1
ATOM 706 C C . SER A 1 88 ? 0.012 -2.170 -4.246 1.00 90.69 88 SER A C 1
ATOM 708 O O . SER A 1 88 ? -0.804 -2.521 -5.094 1.00 90.69 88 SER A O 1
ATOM 710 N N . ARG A 1 89 ? 0.755 -1.077 -4.412 1.00 88.50 89 ARG A N 1
ATOM 711 C CA . ARG A 1 89 ? 0.927 -0.346 -5.676 1.00 88.50 89 ARG A CA 1
ATOM 712 C C . ARG A 1 89 ? 2.340 0.207 -5.817 1.00 88.50 89 ARG A C 1
ATOM 714 O O . ARG A 1 89 ? 2.578 1.124 -6.600 1.00 88.50 89 ARG A O 1
ATOM 721 N N . SER A 1 90 ? 3.254 -0.263 -4.970 1.00 88.31 90 SER A N 1
ATOM 722 C CA . SER A 1 90 ? 4.634 0.217 -4.920 1.00 88.31 90 SER A CA 1
ATOM 723 C C . SER A 1 90 ? 5.416 -0.281 -6.134 1.00 88.31 90 SER A C 1
ATOM 725 O O . SER A 1 90 ? 6.286 0.424 -6.643 1.00 88.31 90 SER A O 1
ATOM 727 N N . ILE A 1 91 ? 5.082 -1.485 -6.611 1.00 86.25 91 ILE A N 1
ATOM 728 C CA . ILE A 1 91 ? 5.664 -2.105 -7.804 1.00 86.25 91 ILE A CA 1
ATOM 729 C C . ILE A 1 91 ? 4.551 -2.533 -8.768 1.00 86.25 91 ILE A C 1
ATOM 731 O O . ILE A 1 91 ? 4.624 -2.206 -9.952 1.00 86.25 91 ILE A O 1
ATOM 735 N N . PHE A 1 92 ? 3.514 -3.218 -8.273 1.00 86.62 92 PHE A N 1
ATOM 736 C CA . PHE A 1 92 ? 2.410 -3.745 -9.077 1.00 86.62 92 PHE A CA 1
ATOM 737 C C . PHE A 1 92 ? 1.090 -3.110 -8.622 1.00 86.62 92 PHE A C 1
ATOM 739 O O . PHE A 1 92 ? 0.751 -3.191 -7.455 1.00 86.62 92 PHE A O 1
ATOM 746 N N . ASP A 1 93 ? 0.331 -2.469 -9.518 1.00 85.06 93 ASP A N 1
ATOM 747 C CA . ASP A 1 93 ? -0.965 -1.839 -9.180 1.00 85.06 93 ASP A CA 1
ATOM 748 C C . ASP A 1 93 ? -2.133 -2.809 -9.414 1.00 85.06 93 ASP A C 1
ATOM 750 O O . ASP A 1 93 ? -3.057 -2.507 -10.160 1.00 85.06 93 ASP A O 1
ATOM 754 N N . ASP A 1 94 ? -2.085 -4.011 -8.839 1.00 85.19 94 ASP A N 1
ATOM 755 C CA . ASP A 1 94 ? -3.180 -4.993 -8.922 1.00 85.19 94 ASP A CA 1
ATOM 756 C C . ASP A 1 94 ? -4.064 -5.014 -7.662 1.00 85.19 94 ASP A C 1
ATOM 758 O O . ASP A 1 94 ? -5.123 -5.644 -7.644 1.00 85.19 94 ASP A O 1
ATOM 762 N N . GLY A 1 95 ? -3.670 -4.268 -6.626 1.00 86.81 95 GLY A N 1
ATOM 763 C CA . GLY A 1 95 ? -4.377 -4.212 -5.351 1.00 86.81 95 GLY A CA 1
ATOM 764 C C . GLY A 1 95 ? -4.059 -5.380 -4.418 1.00 86.81 95 GLY A C 1
ATOM 765 O O . GLY A 1 95 ? -4.774 -5.556 -3.432 1.00 86.81 95 GLY A O 1
ATOM 766 N N . LEU A 1 96 ? -3.007 -6.152 -4.697 1.00 90.50 96 LEU A N 1
ATOM 767 C CA . LEU A 1 96 ? -2.468 -7.195 -3.827 1.00 90.50 96 LEU A CA 1
ATOM 768 C C . LEU A 1 96 ? -1.068 -6.794 -3.346 1.00 90.50 96 LEU A C 1
ATOM 770 O O . LEU A 1 96 ? -0.417 -5.943 -3.935 1.00 90.50 96 LEU A O 1
ATOM 774 N N . ILE A 1 97 ? -0.606 -7.378 -2.238 1.00 90.88 97 ILE A N 1
ATOM 775 C CA . ILE A 1 97 ? 0.777 -7.183 -1.782 1.00 90.88 97 ILE A CA 1
ATOM 776 C C . ILE A 1 97 ? 1.604 -8.367 -2.261 1.00 90.88 97 ILE A C 1
ATOM 778 O O . ILE A 1 97 ? 1.461 -9.479 -1.747 1.00 90.88 97 ILE A O 1
ATOM 782 N N . HIS A 1 98 ? 2.499 -8.112 -3.209 1.00 89.75 98 HIS A N 1
ATOM 783 C CA . HIS A 1 98 ? 3.466 -9.106 -3.665 1.00 89.75 98 HIS A CA 1
ATOM 784 C C . HIS A 1 98 ? 4.673 -9.206 -2.726 1.00 89.75 98 HIS A C 1
ATOM 786 O O . HIS A 1 98 ? 4.978 -8.289 -1.953 1.00 89.75 98 HIS A O 1
ATOM 792 N N . LYS A 1 99 ? 5.411 -10.320 -2.815 1.00 88.69 99 LYS A N 1
ATOM 793 C CA . LYS A 1 99 ? 6.614 -10.565 -2.002 1.00 88.69 99 LYS A CA 1
ATOM 794 C C . LYS A 1 99 ? 7.660 -9.462 -2.196 1.00 88.69 99 LYS A C 1
ATOM 796 O O . LYS A 1 99 ? 8.303 -9.038 -1.235 1.00 88.69 99 LYS A O 1
ATOM 801 N N . GLU A 1 100 ? 7.799 -8.965 -3.418 1.00 88.56 100 GLU A N 1
ATOM 802 C CA . GLU A 1 100 ? 8.729 -7.905 -3.804 1.00 88.56 100 GLU A CA 1
ATOM 803 C C . GLU A 1 100 ? 8.357 -6.565 -3.157 1.00 88.56 100 GLU A C 1
ATOM 805 O O . GLU A 1 100 ? 9.230 -5.853 -2.658 1.00 88.56 100 GLU A O 1
ATOM 810 N N . GLU A 1 101 ? 7.064 -6.236 -3.102 1.00 91.44 101 GLU A N 1
ATOM 811 C CA . GLU A 1 101 ? 6.560 -4.989 -2.515 1.00 91.44 101 GLU A CA 1
ATOM 812 C C . GLU A 1 101 ? 6.709 -4.979 -0.998 1.00 91.44 101 GLU A C 1
ATOM 814 O O . GLU A 1 101 ? 7.164 -3.990 -0.418 1.00 91.44 101 GLU A O 1
ATOM 819 N N . LEU A 1 102 ? 6.393 -6.104 -0.353 1.00 90.38 102 LEU A N 1
ATOM 820 C CA . LEU A 1 102 ? 6.573 -6.265 1.085 1.00 90.38 102 LEU A CA 1
ATOM 821 C C . LEU A 1 102 ? 8.057 -6.206 1.473 1.00 90.38 102 LEU A C 1
ATOM 823 O O . LEU A 1 102 ? 8.419 -5.545 2.450 1.00 90.38 102 LEU A O 1
ATOM 827 N N . ARG A 1 103 ? 8.934 -6.844 0.686 1.00 88.25 103 ARG A N 1
ATOM 828 C CA . ARG A 1 103 ? 10.390 -6.776 0.884 1.00 88.25 103 ARG A CA 1
ATOM 829 C C . ARG A 1 103 ? 10.898 -5.345 0.758 1.00 88.25 103 ARG A C 1
ATOM 831 O O . ARG A 1 103 ? 11.625 -4.879 1.637 1.00 88.25 103 ARG A O 1
ATOM 838 N N . LEU A 1 104 ? 10.471 -4.635 -0.284 1.00 90.19 104 LEU A N 1
ATOM 839 C CA . LEU A 1 104 ? 10.829 -3.238 -0.504 1.00 90.19 104 LEU A CA 1
ATOM 840 C C . LEU A 1 104 ? 10.376 -2.347 0.662 1.00 90.19 104 LEU A C 1
ATOM 842 O O . LEU A 1 104 ? 11.144 -1.500 1.113 1.00 90.19 104 LEU A O 1
ATOM 846 N N . ALA A 1 105 ? 9.173 -2.563 1.192 1.00 89.75 105 ALA A N 1
ATOM 847 C CA . ALA A 1 105 ? 8.634 -1.793 2.311 1.00 89.75 105 ALA A CA 1
ATOM 848 C C . ALA A 1 105 ? 9.423 -1.987 3.615 1.00 89.75 105 ALA A C 1
ATOM 850 O O . ALA A 1 105 ? 9.700 -1.019 4.325 1.00 89.75 105 ALA A O 1
ATOM 851 N N . LEU A 1 106 ? 9.793 -3.232 3.926 1.00 87.81 106 LEU A N 1
ATOM 852 C CA . LEU A 1 106 ? 10.462 -3.587 5.180 1.00 87.81 106 LEU A CA 1
ATOM 853 C C . LEU A 1 106 ? 11.969 -3.324 5.145 1.00 87.81 106 LEU A C 1
ATOM 855 O O . LEU A 1 106 ? 12.540 -2.859 6.130 1.00 87.81 106 LEU A O 1
ATOM 859 N N . LEU A 1 107 ? 12.621 -3.631 4.023 1.00 86.38 107 LEU A N 1
ATOM 860 C CA . LEU A 1 107 ? 14.083 -3.634 3.912 1.00 86.38 107 LEU A CA 1
ATOM 861 C C . LEU A 1 107 ? 14.631 -2.460 3.106 1.00 86.38 107 LEU A C 1
ATOM 863 O O . LEU A 1 107 ? 15.846 -2.290 3.038 1.00 86.38 107 LEU A O 1
ATOM 867 N N . LYS A 1 108 ? 13.760 -1.665 2.471 1.00 85.31 108 LYS A N 1
ATOM 868 C CA . LYS A 1 108 ? 14.141 -0.602 1.525 1.00 85.31 108 LYS A CA 1
ATOM 869 C C . LYS A 1 108 ? 14.967 -1.111 0.335 1.00 85.31 108 LYS A C 1
ATOM 871 O O . LYS A 1 108 ? 15.632 -0.326 -0.332 1.00 85.31 108 LYS A O 1
ATOM 876 N N . THR A 1 109 ? 14.912 -2.414 0.057 1.00 80.50 109 THR A N 1
ATOM 877 C CA . THR A 1 109 ? 15.537 -3.053 -1.104 1.00 80.50 109 THR A CA 1
ATOM 878 C C . THR A 1 109 ? 14.573 -4.072 -1.714 1.00 80.50 109 THR A C 1
ATOM 880 O O . THR A 1 109 ? 13.960 -4.838 -0.970 1.00 80.50 109 THR A O 1
ATOM 883 N N . PRO A 1 110 ? 14.426 -4.115 -3.051 1.00 70.75 110 PRO A N 1
ATOM 884 C CA . PRO A 1 110 ? 13.632 -5.148 -3.715 1.00 70.75 110 PRO A CA 1
ATOM 885 C C . PRO A 1 110 ? 14.368 -6.501 -3.785 1.00 70.75 110 PRO A C 1
ATOM 887 O O . PRO A 1 110 ? 13.742 -7.536 -4.011 1.00 70.75 110 PRO A O 1
ATOM 890 N N . ALA A 1 111 ? 15.689 -6.518 -3.567 1.00 71.75 111 ALA A N 1
ATOM 891 C CA . ALA A 1 111 ? 16.546 -7.695 -3.715 1.00 71.75 111 ALA A CA 1
ATOM 892 C C . ALA A 1 111 ? 17.286 -8.048 -2.413 1.00 71.75 111 ALA A C 1
ATOM 894 O O . ALA A 1 111 ? 17.657 -7.163 -1.639 1.00 71.75 111 ALA A O 1
ATOM 895 N N . GLY A 1 112 ? 17.515 -9.346 -2.202 1.00 73.25 112 GLY A N 1
ATOM 896 C CA . GLY A 1 112 ? 18.220 -9.900 -1.042 1.00 73.25 112 GLY A CA 1
ATOM 897 C C . GLY A 1 112 ? 17.446 -11.031 -0.362 1.00 73.25 112 GLY A C 1
ATOM 898 O O . GLY A 1 112 ? 16.212 -11.039 -0.366 1.00 73.25 112 GLY A O 1
ATOM 899 N N . GLU A 1 113 ? 18.177 -11.987 0.210 1.00 72.19 113 GLU A N 1
ATOM 900 C CA . GLU A 1 113 ? 17.607 -13.063 1.028 1.00 72.19 113 GLU A CA 1
ATOM 901 C C . GLU A 1 113 ? 17.034 -12.486 2.326 1.00 72.19 113 GLU A C 1
ATOM 903 O O . GLU A 1 113 ? 17.623 -11.598 2.951 1.00 72.19 113 GLU A O 1
ATOM 908 N N . ASN A 1 114 ? 15.860 -12.963 2.735 1.00 70.75 114 ASN A N 1
ATOM 909 C CA . ASN A 1 114 ? 15.227 -12.534 3.971 1.00 70.75 114 ASN A CA 1
ATOM 910 C C . ASN A 1 114 ? 14.622 -13.727 4.713 1.00 70.75 114 ASN A C 1
ATOM 912 O O . ASN A 1 114 ? 13.643 -14.323 4.274 1.00 70.75 114 ASN A O 1
ATOM 916 N N . LEU A 1 115 ? 15.140 -13.985 5.916 1.00 75.69 115 LEU A N 1
ATOM 917 C CA . LEU A 1 115 ? 14.746 -15.121 6.757 1.00 75.69 115 LEU A CA 1
ATOM 918 C C . LEU A 1 115 ? 13.255 -15.148 7.141 1.00 75.69 115 LEU A C 1
ATOM 920 O O . LEU A 1 115 ? 12.761 -16.208 7.528 1.00 75.69 115 LEU A O 1
ATOM 924 N N . PHE A 1 116 ? 12.556 -14.011 7.056 1.00 73.38 116 PHE A N 1
ATOM 925 C CA . PHE A 1 116 ? 11.123 -13.905 7.335 1.00 73.38 116 PHE A CA 1
ATOM 926 C C . PHE A 1 116 ? 10.277 -14.094 6.073 1.00 73.38 116 PHE A C 1
ATOM 928 O O . PHE A 1 116 ? 9.309 -14.845 6.102 1.00 73.38 116 PHE A O 1
ATOM 935 N N . LEU A 1 117 ? 10.650 -13.451 4.964 1.00 76.00 117 LEU A N 1
ATOM 936 C CA . LEU A 1 117 ? 9.895 -13.504 3.707 1.00 76.00 117 LEU A CA 1
ATOM 937 C C . LEU A 1 117 ? 10.180 -14.759 2.877 1.00 76.00 117 LEU A C 1
ATOM 939 O O . LEU A 1 117 ? 9.427 -15.060 1.960 1.00 76.00 117 LEU A O 1
ATOM 943 N N . ASP A 1 118 ? 11.258 -15.487 3.159 1.00 76.50 118 ASP A N 1
ATOM 944 C CA . ASP A 1 118 ? 11.596 -16.730 2.453 1.00 76.50 118 ASP A CA 1
ATOM 945 C C . ASP A 1 118 ? 10.871 -17.962 3.006 1.00 76.50 118 ASP A C 1
ATOM 947 O O . ASP A 1 118 ? 10.966 -19.041 2.430 1.00 76.50 118 ASP A O 1
ATOM 951 N N . ARG A 1 119 ? 10.112 -17.800 4.096 1.00 76.19 119 ARG A N 1
ATOM 952 C CA . ARG A 1 119 ? 9.277 -18.855 4.693 1.00 76.19 119 ARG A CA 1
ATOM 953 C C . ARG A 1 119 ? 7.798 -18.773 4.296 1.00 76.19 119 ARG A C 1
ATOM 955 O O . ARG A 1 119 ? 7.031 -19.631 4.727 1.00 76.19 119 ARG A O 1
ATOM 962 N N . VAL A 1 120 ? 7.416 -17.740 3.545 1.00 62.97 120 VAL A N 1
ATOM 963 C CA . VAL A 1 120 ? 6.053 -17.458 3.063 1.00 62.97 120 VAL A CA 1
ATOM 964 C C . VAL A 1 120 ? 6.041 -17.614 1.551 1.00 62.97 120 VAL A C 1
ATOM 966 O O . VAL A 1 120 ? 5.082 -18.235 1.053 1.00 62.97 120 VAL A O 1
#

Solvent-accessible surface area (backbone atoms only — not comparable to full-atom values): 7619 Å² total; per-residue (Å²): 143,80,84,76,78,78,76,78,72,81,80,79,81,81,78,86,80,90,74,82,70,63,66,60,59,50,45,72,62,48,51,64,52,49,54,51,50,50,53,50,47,50,52,52,56,54,61,74,66,73,62,70,58,80,76,82,78,80,48,73,67,54,40,46,53,52,16,75,75,45,98,44,50,52,69,52,40,50,52,48,49,55,49,48,62,57,45,14,46,69,79,51,58,76,75,50,78,48,74,52,36,53,38,28,71,76,67,75,37,73,72,79,94,43,91,71,71,75,77,110

Sequence (120 aa):
MDSAINSFTFSWQSSSSSSTILSSKVCSVFLPILEIIEDFIFRLVGCFHLHRPPKHRYTFSDLLQLANNSPFTVNEVEALHELFKKLSRSIFDDGLIHKEELRLALLKTPAGENLFLDRV

pLDDT: mean 73.02, std 20.56, range [30.12, 97.62]

Mean predicted aligned error: 16.34 Å

Foldseek 3Di:
DDDPPPPPPVPPPDDDDDDPDPVVVCCVVCVVVVVVVVVVVVVVVVVVPPPQDDPPDDDLVNLVVVVVVDVDDSVVSVVVVVVQCVQCPVPNNPSDHDLQSVCCVPVVDSDDDDPVSVVD